Protein AF-A0A661LMC4-F1 (afdb_monomer)

Secondary structure (DSSP, 8-state):
---EEEEEEETTEEEEEEESHHHHHHHHHHGGGGT-TT-SEEEEHHHHHTTTT-TTGGGPEEEEEE--TT-SS-EEEEEE-HHHHS---TT---TT----------

pLDDT: mean 82.62, std 17.77, range [39.5, 96.69]

Solvent-accessible surface area (backbone atoms only — not comparable to full-atom values): 6719 Å² total; per-residue (Å²): 128,75,62,50,74,46,81,46,73,53,100,91,52,70,43,81,45,72,50,38,72,50,56,58,48,51,57,54,44,53,60,48,29,82,79,39,74,80,20,85,40,56,43,43,52,69,64,52,62,73,36,71,90,42,91,63,49,86,50,51,41,82,71,46,75,40,82,46,90,98,49,92,63,64,43,47,31,35,27,36,29,62,75,78,66,43,66,80,55,91,87,56,85,55,87,85,63,78,76,76,78,75,76,80,79,132

Sequence (106 aa):
GKAILGNIGSKSKIEYAAIGDIVNMAARLQGTTKKFLDYPIIMSKEAWNELDGHPYYPALTNLGMQKIRGKKKKLEAFGFNPLKDHPLSMAQGDKGFLPLQRMRGV

Mean predicted aligned error: 8.88 Å

Foldseek 3Di:
DDWDWDWDDDPVDTDTDTDDPVVVVLVQQCVCCVVVVQFNDKDFPVVLVVCVPPPLNVLKAWPQWDDGPPDPGTTTMIGHHCVVSPVPPPPDPDPPDDDDPPPDDD

Radius of gyration: 16.78 Å; Cα contacts (8 Å, |Δi|>4): 119; chains: 1; bounding box: 38×36×46 Å

Structure (mmCIF, N/CA/C/O backbone):
data_AF-A0A661LMC4-F1
#
_entry.id   AF-A0A661LMC4-F1
#
loop_
_atom_site.group_PDB
_atom_site.id
_atom_site.type_symbol
_atom_site.label_atom_id
_atom_site.label_alt_id
_atom_site.label_comp_id
_atom_site.label_asym_id
_atom_site.label_entity_id
_atom_site.label_seq_id
_atom_site.pdbx_PDB_ins_code
_atom_site.Cartn_x
_atom_site.Cartn_y
_atom_site.Cartn_z
_atom_site.occupancy
_atom_site.B_iso_or_equiv
_atom_site.auth_seq_id
_atom_site.auth_comp_id
_atom_site.auth_asym_id
_atom_site.auth_atom_id
_atom_site.pdbx_PDB_model_num
ATOM 1 N N . GLY A 1 1 ? -4.881 -6.853 2.273 1.00 87.69 1 GLY A N 1
ATOM 2 C CA . GLY A 1 1 ? -4.790 -7.308 3.684 1.00 87.69 1 GLY A CA 1
ATOM 3 C C . GLY A 1 1 ? -6.140 -7.181 4.376 1.00 87.69 1 GLY A C 1
ATOM 4 O O . GLY A 1 1 ? -7.024 -6.558 3.806 1.00 87.69 1 GLY A O 1
ATOM 5 N N . LYS A 1 2 ? -6.321 -7.754 5.576 1.00 93.75 2 LYS A N 1
ATOM 6 C CA . LYS A 1 2 ? -7.620 -7.736 6.284 1.00 93.75 2 LYS A CA 1
ATOM 7 C C . LYS A 1 2 ? -7.852 -6.418 7.038 1.00 93.75 2 LYS A C 1
ATOM 9 O O . LYS A 1 2 ? -6.952 -5.931 7.722 1.00 93.75 2 LYS A O 1
ATOM 14 N N . 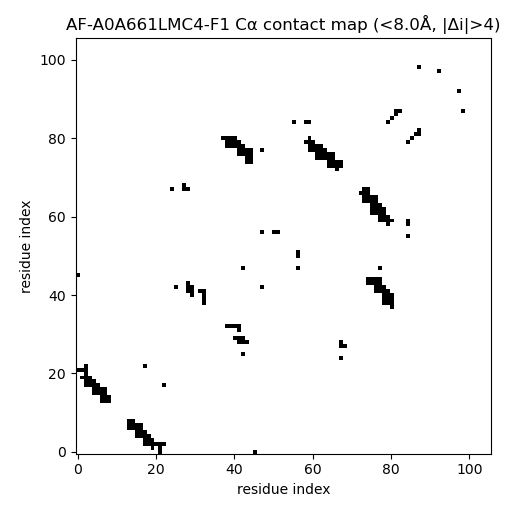ALA A 1 3 ? -9.066 -5.886 6.935 1.00 95.38 3 ALA A N 1
ATOM 15 C CA . ALA A 1 3 ? -9.570 -4.742 7.691 1.00 95.38 3 ALA A CA 1
ATOM 16 C C . ALA A 1 3 ? -11.065 -4.942 7.976 1.00 95.38 3 ALA A C 1
ATOM 18 O O . ALA A 1 3 ? -11.732 -5.696 7.268 1.00 95.38 3 ALA A O 1
ATOM 19 N N . ILE A 1 4 ? -11.575 -4.269 9.003 1.00 95.38 4 ILE A N 1
ATOM 20 C CA . ILE A 1 4 ? -13.005 -4.209 9.317 1.00 95.38 4 ILE A CA 1
ATOM 21 C C . ILE A 1 4 ? -13.546 -2.905 8.740 1.00 95.38 4 ILE A C 1
ATOM 23 O O . ILE A 1 4 ? -12.932 -1.861 8.940 1.00 95.38 4 ILE A O 1
ATOM 27 N N . LEU A 1 5 ? -14.678 -2.957 8.042 1.00 96.56 5 LEU A N 1
ATOM 28 C CA . LEU A 1 5 ? -15.390 -1.773 7.568 1.00 96.56 5 LEU A CA 1
ATOM 29 C C . LEU A 1 5 ? -16.701 -1.627 8.336 1.00 96.56 5 LEU A C 1
ATOM 31 O O . LEU A 1 5 ? -17.375 -2.622 8.599 1.00 96.56 5 LEU A O 1
ATOM 35 N N . GLY A 1 6 ? -17.079 -0.397 8.670 1.00 96.25 6 GLY A N 1
ATOM 36 C CA . GLY A 1 6 ? -18.359 -0.142 9.316 1.00 96.25 6 GLY A CA 1
ATOM 37 C C . GLY A 1 6 ? -18.560 1.303 9.745 1.00 96.25 6 GLY A C 1
ATOM 38 O O . GLY A 1 6 ? -17.689 2.150 9.577 1.00 96.25 6 GLY A O 1
ATOM 39 N N . ASN A 1 7 ? -19.730 1.554 10.326 1.00 96.69 7 ASN A N 1
ATOM 40 C CA . ASN A 1 7 ? -20.069 2.811 10.983 1.00 96.69 7 ASN A CA 1
ATOM 41 C C . ASN A 1 7 ? -19.372 2.881 12.347 1.00 96.69 7 ASN A C 1
ATOM 43 O O . ASN A 1 7 ? -19.665 2.087 13.239 1.00 96.69 7 ASN A O 1
ATOM 47 N N . ILE A 1 8 ? -18.459 3.832 12.507 1.00 93.56 8 ILE A N 1
ATOM 48 C CA . ILE A 1 8 ? -17.634 4.025 13.696 1.00 93.56 8 ILE A CA 1
ATOM 49 C C . ILE A 1 8 ? -17.926 5.405 14.280 1.00 93.56 8 ILE A C 1
ATOM 51 O O . ILE A 1 8 ? -17.921 6.402 13.563 1.00 93.56 8 ILE A O 1
ATOM 55 N N . GLY A 1 9 ? -18.152 5.482 15.590 1.00 90.75 9 GLY A N 1
ATOM 56 C CA . GLY A 1 9 ? -18.319 6.756 16.283 1.00 90.75 9 GLY A CA 1
ATOM 57 C C . GLY A 1 9 ? -19.285 6.689 17.457 1.00 90.75 9 GLY A C 1
ATOM 58 O O . GLY A 1 9 ? -19.617 5.614 17.956 1.00 90.75 9 GLY A O 1
ATOM 59 N N . SER A 1 10 ? -19.713 7.859 17.917 1.00 93.12 10 SER A N 1
ATOM 60 C CA . SER A 1 10 ? -20.692 8.016 18.992 1.00 93.12 10 SER A CA 1
ATOM 61 C C . SER A 1 10 ? -22.076 8.325 18.417 1.00 93.12 10 SER A C 1
ATOM 63 O O . SER A 1 10 ? -22.227 8.599 17.230 1.00 93.12 10 SER A O 1
ATOM 65 N N . LYS A 1 11 ? -23.105 8.363 19.272 1.00 90.50 11 LYS A N 1
ATOM 66 C CA . LYS A 1 11 ? -24.470 8.735 18.857 1.00 90.50 11 LYS A CA 1
ATOM 67 C C . LYS A 1 11 ? -24.554 10.107 18.174 1.00 90.50 11 LYS A C 1
ATOM 69 O O . LYS A 1 11 ? -25.438 10.309 17.353 1.00 90.50 11 LYS A O 1
ATOM 74 N N . SER A 1 12 ? -23.668 11.040 18.524 1.00 93.62 12 SER A N 1
ATOM 75 C CA . SER A 1 12 ? -23.658 12.400 17.974 1.00 93.62 12 SER A CA 1
ATOM 76 C C . SER A 1 12 ? -22.798 12.552 16.719 1.00 93.62 12 SER A C 1
ATOM 78 O O . SER A 1 12 ? -22.942 13.549 16.016 1.00 93.62 12 SER A O 1
ATOM 80 N N . LYS A 1 13 ? -21.908 11.595 16.424 1.00 93.00 13 LYS A N 1
ATOM 81 C CA . LYS A 1 13 ? -21.077 11.613 15.218 1.00 93.00 13 LYS A CA 1
ATOM 82 C C . LYS A 1 13 ? -20.646 10.201 14.834 1.00 93.00 13 LYS A C 1
ATOM 84 O O . LYS A 1 13 ? -19.883 9.570 15.565 1.00 93.00 13 LYS A O 1
ATOM 89 N N . ILE A 1 14 ? -21.097 9.752 13.667 1.00 95.06 14 ILE A N 1
ATOM 90 C CA . ILE A 1 14 ? -20.783 8.447 13.079 1.00 95.06 14 ILE A CA 1
ATOM 91 C C . ILE A 1 14 ? -20.126 8.673 11.716 1.00 95.06 14 ILE A C 1
ATOM 93 O O . ILE A 1 14 ? -20.622 9.463 10.916 1.00 95.06 14 ILE A O 1
ATOM 97 N N . GLU A 1 15 ? -19.034 7.963 11.449 1.00 96.25 15 GLU A N 1
ATOM 98 C CA . GLU A 1 15 ? -18.331 7.952 10.166 1.00 96.25 15 GLU A CA 1
ATOM 99 C C . GLU A 1 15 ? -18.195 6.511 9.665 1.00 96.25 15 GLU A C 1
ATOM 101 O O . GLU A 1 15 ? -17.905 5.599 10.439 1.00 96.25 15 GLU A O 1
ATOM 106 N N . TYR A 1 16 ? -18.386 6.290 8.365 1.00 95.69 16 TYR A N 1
ATOM 107 C CA . TYR A 1 16 ? -18.082 4.993 7.768 1.00 95.69 16 TYR A CA 1
ATOM 108 C C . TYR A 1 16 ? -16.573 4.888 7.547 1.00 95.69 16 TYR A C 1
ATOM 110 O O . TYR A 1 16 ? -15.997 5.664 6.784 1.00 95.69 16 TYR A O 1
ATOM 118 N N . ALA A 1 17 ? -15.923 3.950 8.230 1.00 94.00 17 ALA A N 1
ATOM 119 C CA . ALA A 1 17 ? -14.472 3.851 8.263 1.00 94.00 17 ALA A CA 1
ATOM 120 C C . ALA A 1 17 ? -13.985 2.407 8.119 1.00 94.00 17 ALA A C 1
ATOM 122 O O . ALA A 1 17 ? -14.647 1.450 8.526 1.00 94.00 17 ALA A O 1
ATOM 123 N N . ALA A 1 18 ? -12.775 2.270 7.574 1.00 95.00 18 ALA A N 1
ATOM 124 C CA . ALA A 1 18 ? -12.009 1.033 7.602 1.00 95.00 18 ALA A CA 1
ATOM 125 C C . ALA A 1 18 ? -11.010 1.072 8.767 1.00 95.00 18 ALA A C 1
ATOM 127 O O . ALA A 1 18 ? -10.197 1.991 8.870 1.00 95.00 18 ALA A O 1
ATOM 128 N N . ILE A 1 19 ? -11.030 0.053 9.625 1.00 93.94 19 ILE A N 1
ATOM 129 C CA . ILE A 1 19 ? -10.117 -0.092 10.758 1.00 93.94 19 ILE A CA 1
ATOM 130 C C . ILE A 1 19 ? -9.302 -1.367 10.586 1.00 93.94 19 ILE A C 1
ATOM 132 O O . ILE A 1 19 ? -9.827 -2.470 10.431 1.00 93.94 19 ILE A O 1
ATOM 136 N N . GLY A 1 20 ? -7.984 -1.220 10.647 1.00 92.38 20 GLY A N 1
ATOM 137 C CA . GLY A 1 20 ? -7.074 -2.350 10.632 1.00 92.38 20 GLY A CA 1
ATOM 138 C C . GLY A 1 20 ? -5.623 -1.923 10.535 1.00 92.38 20 GLY A C 1
ATOM 139 O O . GLY A 1 20 ? -5.288 -0.803 10.145 1.00 92.38 20 GLY A O 1
ATOM 140 N N . ASP A 1 21 ? -4.739 -2.859 10.855 1.00 91.19 21 ASP A N 1
ATOM 141 C CA . ASP A 1 21 ? -3.298 -2.662 10.732 1.00 91.19 21 ASP A CA 1
ATOM 142 C C . ASP A 1 21 ? -2.876 -2.310 9.292 1.00 91.19 21 ASP A C 1
ATOM 144 O O . ASP A 1 21 ? -1.990 -1.478 9.091 1.00 91.19 21 ASP A O 1
ATOM 148 N N . ILE A 1 22 ? -3.568 -2.869 8.290 1.00 91.94 22 ILE A N 1
ATOM 149 C CA . ILE A 1 22 ? -3.301 -2.595 6.873 1.00 91.94 22 ILE A CA 1
ATOM 150 C 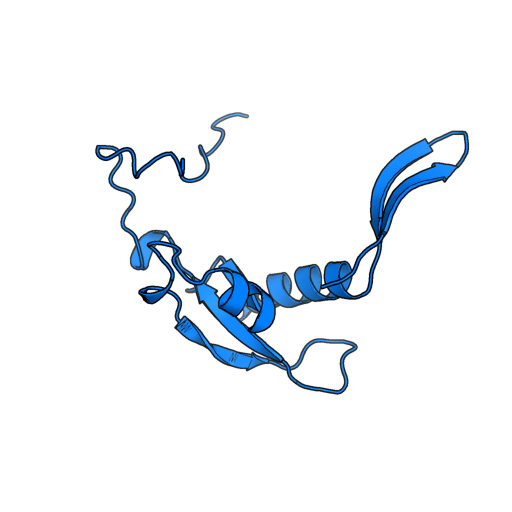C . ILE A 1 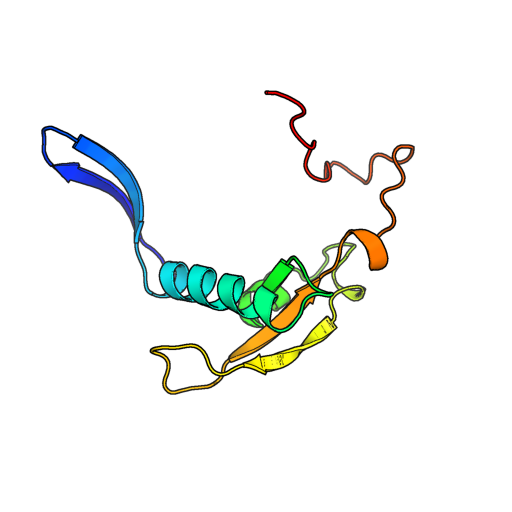22 ? -3.607 -1.141 6.480 1.00 91.94 22 ILE A C 1
ATOM 152 O O . ILE A 1 22 ? -2.885 -0.573 5.667 1.00 91.94 22 ILE A O 1
ATOM 156 N N . VAL A 1 23 ? -4.608 -0.507 7.103 1.00 92.94 23 VAL A N 1
ATOM 157 C CA . VAL A 1 23 ? -4.976 0.898 6.840 1.00 92.94 23 VAL A CA 1
ATOM 158 C C . VAL A 1 23 ? -3.862 1.825 7.323 1.00 92.94 23 VAL A C 1
ATOM 160 O O . VAL A 1 23 ? -3.378 2.687 6.590 1.00 92.94 23 VAL A O 1
ATOM 163 N N . ASN A 1 24 ? -3.362 1.573 8.534 1.00 91.44 24 ASN A N 1
ATOM 164 C CA . ASN A 1 24 ? -2.217 2.298 9.080 1.00 91.44 24 ASN A CA 1
ATOM 165 C C . ASN A 1 24 ? -0.936 2.048 8.274 1.00 91.44 24 ASN A C 1
ATOM 167 O O . ASN A 1 24 ? -0.111 2.949 8.122 1.00 91.44 24 ASN A O 1
ATOM 171 N N . MET A 1 25 ? -0.742 0.826 7.772 1.00 91.75 25 MET A N 1
ATOM 172 C CA . MET A 1 25 ? 0.392 0.490 6.913 1.00 91.75 25 MET A CA 1
ATOM 173 C C . MET A 1 25 ? 0.350 1.277 5.602 1.00 91.75 25 MET A C 1
ATOM 175 O O . MET A 1 25 ? 1.363 1.876 5.246 1.00 91.75 25 MET A O 1
ATOM 179 N N . ALA A 1 26 ? -0.808 1.338 4.942 1.00 93.06 26 ALA A N 1
ATOM 180 C CA . ALA A 1 26 ? -0.997 2.104 3.714 1.00 93.06 26 ALA A CA 1
ATOM 181 C C . ALA A 1 26 ? -0.674 3.593 3.919 1.00 93.06 26 ALA A C 1
ATOM 183 O O . ALA A 1 26 ? 0.120 4.155 3.169 1.00 93.06 26 ALA A O 1
ATOM 184 N N . ALA A 1 27 ? -1.178 4.211 4.994 1.00 92.44 27 ALA A N 1
ATOM 185 C CA . ALA A 1 27 ? -0.871 5.609 5.315 1.00 92.44 27 ALA A CA 1
ATOM 186 C C . ALA A 1 27 ? 0.634 5.849 5.550 1.00 92.44 27 ALA A C 1
ATOM 188 O O . ALA A 1 27 ? 1.204 6.852 5.121 1.00 92.44 27 ALA A O 1
ATOM 189 N N . ARG A 1 28 ? 1.322 4.912 6.210 1.00 92.19 28 ARG A N 1
ATOM 190 C CA . ARG A 1 28 ? 2.772 5.027 6.435 1.00 92.19 28 ARG A CA 1
ATOM 191 C C . ARG A 1 28 ? 3.577 4.825 5.157 1.00 92.19 28 ARG A C 1
ATOM 193 O O . ARG A 1 28 ? 4.618 5.462 5.006 1.00 92.19 28 ARG A O 1
ATOM 200 N N . LEU A 1 29 ? 3.111 3.951 4.271 1.00 93.25 29 LEU A N 1
ATOM 201 C CA . LEU A 1 29 ? 3.720 3.724 2.969 1.00 93.25 29 LEU A CA 1
ATOM 202 C C . LEU A 1 29 ? 3.530 4.935 2.049 1.00 93.25 29 LEU A C 1
ATOM 204 O O . LEU A 1 29 ? 4.484 5.376 1.423 1.00 93.25 29 LEU A O 1
ATOM 208 N N . GLN A 1 30 ? 2.360 5.575 2.072 1.00 93.75 30 GLN A N 1
ATOM 209 C CA . GLN A 1 30 ? 2.163 6.867 1.412 1.00 93.75 30 GLN A CA 1
ATOM 210 C C . GLN A 1 30 ? 3.210 7.884 1.884 1.00 93.75 30 GLN A C 1
ATOM 212 O O . GLN A 1 30 ? 3.808 8.580 1.069 1.00 93.75 30 GLN A O 1
ATOM 217 N N . GLY A 1 31 ? 3.533 7.912 3.177 1.00 92.56 31 GLY A N 1
ATOM 218 C CA . GLY A 1 31 ? 4.587 8.775 3.708 1.00 92.56 31 GLY A CA 1
ATOM 219 C C . GLY A 1 31 ? 5.985 8.544 3.108 1.00 92.56 31 GLY A C 1
ATOM 220 O O . GLY A 1 31 ? 6.808 9.461 3.155 1.00 92.56 31 GLY A O 1
ATOM 221 N N . THR A 1 32 ? 6.281 7.371 2.526 1.00 92.62 32 THR A N 1
ATOM 222 C CA . THR A 1 32 ? 7.590 7.103 1.898 1.00 92.62 32 THR A CA 1
ATOM 223 C C . THR A 1 32 ? 7.765 7.782 0.545 1.00 92.62 32 THR A C 1
ATOM 225 O O . THR A 1 32 ? 8.901 7.933 0.108 1.00 92.62 32 THR A O 1
ATOM 228 N N . THR A 1 33 ? 6.689 8.280 -0.069 1.00 94.12 33 THR A N 1
ATOM 229 C CA . THR A 1 33 ? 6.750 9.103 -1.296 1.00 94.12 33 THR A CA 1
ATOM 230 C C . THR A 1 33 ? 7.659 10.323 -1.131 1.00 94.12 33 THR A C 1
ATOM 232 O O . THR A 1 33 ? 8.361 10.704 -2.057 1.00 94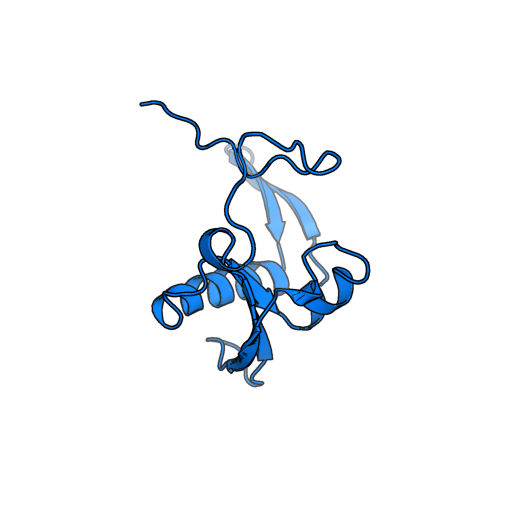.12 33 THR A O 1
ATOM 235 N N . LYS A 1 34 ? 7.782 10.861 0.090 1.00 93.12 34 LYS A N 1
ATOM 236 C CA . LYS A 1 34 ? 8.727 11.945 0.421 1.00 93.12 34 LYS A CA 1
ATOM 237 C C . LYS A 1 34 ? 10.197 11.595 0.161 1.00 93.12 34 LYS A C 1
ATOM 239 O O . LYS A 1 34 ? 11.015 12.495 0.024 1.00 93.12 34 LYS A O 1
ATOM 244 N N . LYS A 1 35 ? 10.546 10.305 0.161 1.00 93.38 35 LYS A N 1
ATOM 245 C CA . LYS A 1 35 ? 11.901 9.806 -0.136 1.00 93.38 35 LYS A CA 1
ATOM 246 C C . LYS A 1 35 ? 12.067 9.435 -1.607 1.00 93.38 35 LYS A C 1
ATOM 248 O O . LYS A 1 35 ? 13.175 9.481 -2.122 1.00 93.38 35 LYS A O 1
ATOM 253 N N . PHE A 1 36 ? 10.972 9.055 -2.252 1.00 94.12 36 PHE A N 1
ATOM 254 C CA . PHE A 1 36 ? 10.915 8.570 -3.623 1.00 94.12 36 PHE A CA 1
ATOM 255 C C . PHE A 1 36 ? 10.088 9.549 -4.454 1.00 94.12 36 PHE A C 1
ATOM 257 O O . PHE A 1 36 ? 8.970 9.241 -4.853 1.00 94.12 36 PHE A O 1
ATOM 264 N N . LEU A 1 37 ? 10.628 10.751 -4.670 1.00 92.94 37 LEU A N 1
ATOM 265 C CA . LEU A 1 37 ? 9.895 11.860 -5.298 1.00 92.94 37 LEU A CA 1
ATOM 266 C C . LEU A 1 37 ? 9.443 11.548 -6.730 1.00 92.94 37 LEU A C 1
ATOM 268 O O . LEU A 1 37 ? 8.444 12.089 -7.193 1.00 92.94 37 LEU A O 1
ATOM 272 N N . ASP A 1 38 ? 10.148 10.640 -7.400 1.00 93.56 38 ASP A N 1
ATOM 273 C CA . ASP A 1 38 ? 9.781 10.147 -8.721 1.00 93.56 38 ASP A CA 1
ATOM 274 C C . ASP A 1 38 ? 8.574 9.209 -8.719 1.00 93.56 38 ASP A C 1
ATOM 276 O O . ASP A 1 38 ? 8.071 8.919 -9.793 1.00 93.56 38 ASP A O 1
ATOM 280 N N . TYR A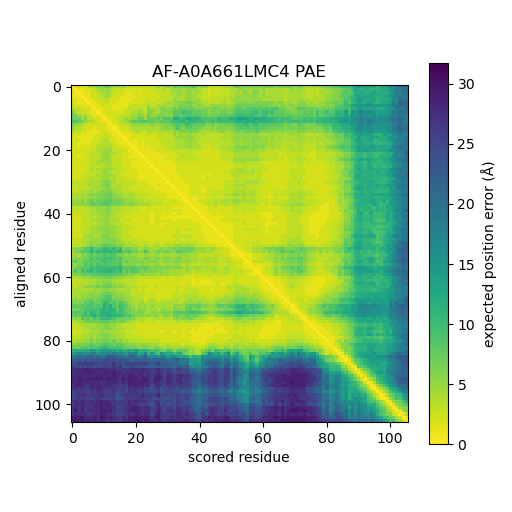 1 39 ? 8.094 8.740 -7.566 1.00 94.38 39 TYR A N 1
ATOM 281 C CA . TYR A 1 39 ? 7.030 7.740 -7.467 1.00 94.38 39 TYR A CA 1
ATOM 282 C C . TYR A 1 39 ? 5.884 8.267 -6.595 1.00 94.38 39 TYR A C 1
ATOM 284 O O . TYR A 1 39 ? 5.870 8.045 -5.380 1.00 94.38 39 TYR A O 1
ATOM 292 N N . PRO A 1 40 ? 4.904 8.978 -7.186 1.00 93.12 40 PRO A N 1
ATOM 293 C CA . PRO A 1 40 ? 3.759 9.512 -6.449 1.00 93.12 40 PRO A CA 1
ATOM 294 C C . PRO A 1 40 ? 2.843 8.416 -5.888 1.00 93.12 40 PRO A C 1
ATOM 296 O O . PRO A 1 40 ? 2.100 8.667 -4.940 1.00 93.12 40 PRO A O 1
ATOM 299 N N . ILE A 1 41 ? 2.896 7.205 -6.450 1.00 93.81 41 ILE A N 1
ATOM 300 C CA . ILE A 1 41 ? 2.147 6.042 -5.981 1.00 93.81 41 ILE A CA 1
ATOM 301 C C . ILE A 1 41 ? 3.153 5.003 -5.492 1.00 93.81 41 ILE A C 1
ATOM 303 O O . ILE A 1 41 ? 4.052 4.610 -6.230 1.00 93.81 41 ILE A O 1
ATOM 307 N N . ILE A 1 42 ? 3.000 4.559 -4.242 1.00 95.56 42 ILE A N 1
ATOM 308 C CA . ILE A 1 42 ? 3.808 3.487 -3.651 1.00 95.56 42 ILE A CA 1
ATOM 309 C C . ILE A 1 42 ? 2.882 2.475 -2.987 1.00 95.56 42 ILE A C 1
ATOM 311 O O . ILE A 1 42 ? 1.984 2.845 -2.229 1.00 95.56 42 ILE A O 1
ATOM 315 N N . MET A 1 43 ? 3.131 1.197 -3.246 1.00 95.00 43 MET A N 1
ATOM 316 C CA . MET A 1 43 ? 2.339 0.073 -2.756 1.00 95.00 43 MET A CA 1
ATOM 317 C C . MET A 1 43 ? 3.220 -1.049 -2.206 1.00 95.00 43 MET A C 1
ATOM 319 O O . MET A 1 43 ? 4.433 -1.075 -2.422 1.00 95.00 43 MET A O 1
ATOM 323 N N . SER A 1 44 ? 2.624 -1.939 -1.413 1.00 95.06 44 SER A N 1
ATOM 324 C CA . SER A 1 44 ? 3.334 -3.096 -0.869 1.00 95.06 44 SER A CA 1
ATOM 325 C C . SER A 1 44 ? 3.474 -4.191 -1.919 1.00 95.06 44 SER A C 1
ATOM 327 O O . SER A 1 44 ? 2.716 -4.215 -2.886 1.00 95.06 44 SER A O 1
ATOM 329 N N . LYS A 1 45 ? 4.387 -5.141 -1.696 1.00 93.62 45 LYS A N 1
ATOM 330 C CA . LYS A 1 45 ? 4.484 -6.356 -2.517 1.00 93.62 45 LYS A CA 1
ATOM 331 C C . LYS A 1 45 ? 3.155 -7.095 -2.656 1.00 93.62 45 LYS A C 1
ATOM 333 O O . LYS A 1 45 ? 2.843 -7.592 -3.727 1.00 93.62 45 LYS A O 1
ATOM 338 N N . GLU A 1 46 ? 2.378 -7.188 -1.581 1.00 92.88 46 GLU A N 1
ATOM 339 C CA . GLU A 1 46 ? 1.092 -7.884 -1.617 1.00 92.88 46 GLU A CA 1
ATOM 340 C C . GLU A 1 46 ? 0.113 -7.154 -2.534 1.00 92.88 46 GLU A C 1
ATOM 342 O O . GLU A 1 46 ? -0.481 -7.785 -3.391 1.00 92.88 46 GLU A O 1
ATOM 347 N N . ALA A 1 47 ? -0.012 -5.829 -2.403 1.00 93.38 47 ALA A N 1
ATOM 348 C CA . ALA A 1 47 ? -0.861 -5.039 -3.295 1.00 93.38 47 ALA A CA 1
ATOM 349 C C . ALA A 1 47 ? -0.385 -5.110 -4.752 1.00 93.38 47 ALA A C 1
ATOM 351 O O . ALA A 1 47 ? -1.203 -5.174 -5.659 1.00 93.38 47 ALA A O 1
ATOM 352 N N . TRP A 1 48 ? 0.930 -5.139 -4.956 1.00 92.00 48 TRP A N 1
ATOM 353 C CA . TRP A 1 48 ? 1.551 -5.349 -6.254 1.00 92.00 48 TRP A CA 1
ATOM 354 C C . TRP A 1 48 ? 1.169 -6.704 -6.860 1.00 92.00 48 TRP A C 1
ATOM 356 O O . TRP A 1 48 ? 0.697 -6.736 -7.984 1.00 92.00 48 TRP A O 1
ATOM 366 N N . ASN A 1 49 ? 1.289 -7.809 -6.121 1.00 91.31 49 ASN A N 1
ATOM 367 C CA . ASN A 1 49 ? 0.948 -9.144 -6.626 1.00 91.31 49 ASN A CA 1
ATOM 368 C C . ASN A 1 49 ? -0.528 -9.276 -7.039 1.00 91.31 49 ASN A C 1
ATOM 370 O O . ASN A 1 49 ? -0.829 -10.021 -7.962 1.00 91.31 49 ASN A O 1
ATOM 374 N N . GLU A 1 50 ? -1.437 -8.549 -6.386 1.00 92.62 50 GLU A N 1
ATOM 375 C CA . GLU A 1 50 ? -2.867 -8.532 -6.740 1.00 92.62 50 GLU A CA 1
ATOM 376 C C . GLU A 1 50 ? -3.160 -7.763 -8.044 1.00 92.62 50 GLU A C 1
ATOM 378 O O . GLU A 1 50 ? -4.280 -7.807 -8.543 1.00 92.62 50 GLU A O 1
ATOM 383 N N . LEU A 1 51 ? -2.175 -7.051 -8.606 1.00 88.94 51 LEU A N 1
ATOM 384 C CA . LEU A 1 51 ? -2.287 -6.384 -9.907 1.00 88.94 51 LEU A CA 1
ATOM 385 C C . LEU A 1 51 ? -1.904 -7.295 -11.080 1.00 88.94 51 LEU A C 1
ATOM 387 O O . LEU A 1 51 ? -1.761 -6.795 -12.197 1.00 88.94 51 LEU A O 1
ATOM 391 N N . ASP A 1 52 ? -1.707 -8.596 -10.859 1.00 84.12 52 ASP A N 1
ATOM 392 C CA . ASP A 1 52 ? -1.407 -9.527 -11.945 1.00 84.12 52 ASP A CA 1
ATOM 393 C C . ASP A 1 52 ? -2.469 -9.434 -13.061 1.00 84.12 52 ASP A C 1
ATOM 395 O O . ASP A 1 52 ? -3.675 -9.387 -12.810 1.00 84.12 52 ASP A O 1
ATOM 399 N N . GLY A 1 53 ? -2.012 -9.313 -14.308 1.00 82.44 53 GLY A N 1
ATOM 400 C CA . GLY A 1 53 ? -2.863 -9.044 -15.474 1.00 82.44 53 GLY A CA 1
ATOM 401 C C . GLY A 1 53 ? -3.274 -7.578 -15.694 1.00 82.44 53 GLY A C 1
ATOM 402 O O . GLY A 1 53 ? -3.893 -7.275 -16.717 1.00 82.44 53 GLY A O 1
ATOM 403 N N . HIS A 1 54 ? -2.920 -6.643 -14.806 1.00 83.44 54 HIS A N 1
ATOM 404 C CA . HIS A 1 54 ? -3.156 -5.217 -15.038 1.00 83.44 54 HIS A CA 1
ATOM 405 C C . HIS A 1 54 ? -2.223 -4.687 -16.150 1.00 83.44 54 HIS A C 1
ATOM 407 O O . HIS A 1 54 ? -1.024 -4.964 -16.111 1.00 83.44 54 HIS A O 1
ATOM 413 N N . PRO A 1 55 ? -2.699 -3.868 -17.113 1.00 82.50 55 PRO A N 1
ATOM 414 C CA . PRO A 1 55 ? -1.873 -3.386 -18.231 1.00 82.50 55 PRO A CA 1
ATOM 415 C C . PRO A 1 55 ? -0.590 -2.664 -17.803 1.00 82.50 55 PRO A C 1
ATOM 417 O O . PRO A 1 55 ? 0.436 -2.767 -18.467 1.00 82.50 55 PRO A O 1
ATOM 420 N N . TYR A 1 56 ? -0.643 -1.960 -16.671 1.00 79.50 56 TYR A N 1
ATOM 421 C CA . TYR A 1 56 ? 0.503 -1.223 -16.125 1.00 79.50 56 TYR A CA 1
ATOM 422 C C . TYR A 1 56 ? 1.353 -2.030 -15.156 1.00 79.50 56 TYR A C 1
ATOM 424 O O . TYR A 1 56 ? 2.288 -1.471 -14.594 1.00 79.50 56 TYR A O 1
ATOM 432 N N . TYR A 1 57 ? 1.061 -3.321 -14.966 1.00 83.44 57 TYR A N 1
ATOM 433 C CA . TYR A 1 57 ? 1.882 -4.189 -14.132 1.00 83.44 57 TYR A CA 1
ATOM 434 C C . TYR A 1 57 ? 3.367 -4.077 -14.526 1.00 83.44 57 TYR A C 1
ATOM 436 O O . TYR A 1 57 ? 4.154 -3.659 -13.687 1.00 83.44 57 TYR A O 1
ATOM 444 N N . PRO A 1 58 ? 3.786 -4.241 -15.799 1.00 82.75 58 PRO A N 1
ATOM 445 C CA . PRO A 1 58 ? 5.208 -4.180 -16.165 1.00 82.75 58 PRO A CA 1
ATOM 446 C C . PRO A 1 58 ? 5.900 -2.833 -15.904 1.00 82.75 58 PRO A C 1
ATOM 448 O O . PRO A 1 58 ? 7.125 -2.770 -15.918 1.00 82.75 58 PRO A O 1
ATOM 451 N N . ALA A 1 59 ? 5.131 -1.760 -15.705 1.00 84.31 59 ALA A N 1
ATOM 452 C CA . ALA A 1 59 ? 5.635 -0.399 -15.571 1.00 84.31 59 ALA A CA 1
ATOM 453 C C . ALA A 1 59 ? 5.901 0.010 -14.108 1.00 84.31 59 ALA A C 1
ATOM 455 O O . ALA A 1 59 ? 6.349 1.120 -13.843 1.00 84.31 59 ALA A O 1
ATOM 456 N N . LEU A 1 60 ? 5.622 -0.870 -13.142 1.00 88.50 60 LEU A N 1
ATOM 457 C CA . LEU A 1 60 ? 5.925 -0.633 -11.732 1.00 88.50 60 LEU A CA 1
ATOM 458 C C . LEU A 1 60 ? 7.384 -0.968 -11.400 1.00 88.50 60 LEU A C 1
ATOM 460 O O . LEU A 1 60 ? 7.921 -2.007 -11.781 1.00 88.50 60 LEU A O 1
ATOM 464 N N . THR A 1 61 ? 8.008 -0.107 -10.599 1.00 94.00 61 THR A N 1
ATOM 465 C CA . THR A 1 61 ? 9.416 -0.220 -10.206 1.00 94.00 61 THR A CA 1
ATOM 466 C C . THR A 1 61 ? 9.553 -0.771 -8.793 1.00 94.00 61 THR A C 1
ATOM 468 O O . THR A 1 61 ? 8.947 -0.261 -7.851 1.00 94.00 61 THR A O 1
ATOM 471 N N . ASN A 1 62 ? 10.416 -1.770 -8.598 1.00 95.44 62 ASN A N 1
ATOM 472 C CA . ASN A 1 62 ? 10.774 -2.242 -7.261 1.00 95.44 62 ASN A CA 1
ATOM 473 C C . ASN A 1 62 ? 11.642 -1.194 -6.533 1.00 95.44 62 ASN A C 1
ATOM 475 O O . ASN A 1 62 ? 12.749 -0.882 -6.967 1.00 95.44 62 ASN A O 1
ATOM 479 N N . LEU A 1 63 ? 11.153 -0.668 -5.406 1.00 95.94 63 LEU A N 1
ATOM 480 C CA . LEU A 1 63 ? 11.853 0.310 -4.558 1.00 95.94 63 LEU A CA 1
ATOM 481 C C . LEU A 1 63 ? 12.624 -0.352 -3.403 1.00 95.94 63 LEU A C 1
ATOM 483 O O . LEU A 1 63 ? 13.170 0.326 -2.529 1.00 95.94 63 LEU A O 1
ATOM 487 N N . GLY A 1 64 ? 12.649 -1.681 -3.359 1.00 95.88 64 GLY A N 1
ATOM 488 C CA . GLY A 1 64 ? 13.343 -2.486 -2.370 1.00 95.88 64 GLY A CA 1
ATOM 489 C C . GLY A 1 64 ? 12.690 -2.480 -0.986 1.00 95.88 64 GLY A C 1
ATOM 490 O O . GLY A 1 64 ? 11.534 -2.104 -0.781 1.00 95.88 64 GLY A O 1
ATOM 491 N N . MET A 1 65 ? 13.464 -2.928 0.003 1.00 95.94 65 MET A N 1
AT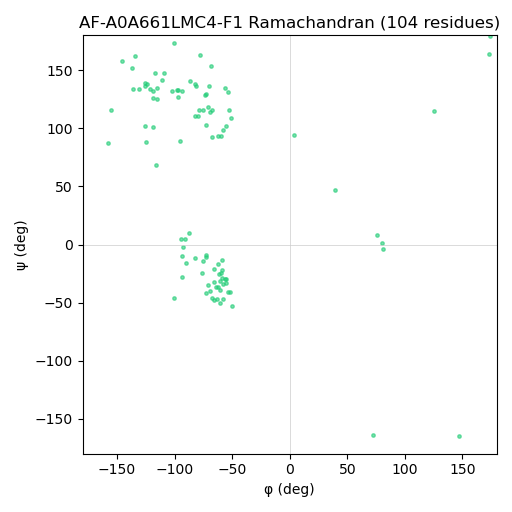OM 492 C CA . MET A 1 65 ? 12.998 -3.144 1.374 1.00 95.94 65 MET A CA 1
ATOM 493 C C . MET A 1 65 ? 12.925 -1.844 2.181 1.00 95.94 65 MET A C 1
ATOM 495 O O . MET A 1 65 ? 13.942 -1.300 2.619 1.00 95.94 65 MET A O 1
ATOM 499 N N . GLN A 1 66 ? 11.709 -1.409 2.494 1.00 93.56 66 GLN A N 1
ATOM 500 C CA . GLN A 1 66 ? 11.430 -0.199 3.256 1.00 93.56 66 GLN A CA 1
ATOM 501 C C . GLN A 1 66 ? 11.183 -0.490 4.737 1.00 93.56 66 GLN A C 1
ATOM 503 O O . GLN A 1 66 ? 10.410 -1.370 5.125 1.00 93.56 66 GLN A O 1
ATOM 508 N N . LYS A 1 67 ? 11.838 0.288 5.608 1.00 91.62 67 LYS A N 1
ATOM 509 C CA . LYS A 1 67 ? 11.557 0.273 7.049 1.00 91.62 67 LYS A CA 1
ATOM 510 C C . LYS A 1 67 ? 10.354 1.168 7.327 1.00 91.62 67 LYS A C 1
ATOM 512 O O . LYS A 1 67 ? 10.456 2.391 7.249 1.00 91.62 67 LYS A O 1
ATOM 517 N N . ILE A 1 68 ? 9.239 0.555 7.702 1.00 88.38 68 ILE A N 1
ATOM 518 C CA . ILE A 1 68 ? 8.008 1.265 8.046 1.00 88.38 68 ILE A CA 1
ATOM 519 C C . ILE A 1 68 ? 7.953 1.502 9.557 1.00 88.38 68 ILE A C 1
ATOM 521 O O . ILE A 1 68 ? 8.189 0.597 10.360 1.00 88.38 68 ILE A O 1
ATOM 525 N N . ARG A 1 69 ? 7.636 2.735 9.968 1.00 83.25 69 ARG A N 1
ATOM 526 C CA . ARG A 1 69 ? 7.502 3.089 11.389 1.00 83.25 69 ARG A CA 1
ATOM 527 C C . ARG A 1 69 ? 6.476 2.175 12.066 1.00 83.25 69 ARG A C 1
ATOM 529 O O . ARG A 1 69 ? 5.399 1.930 11.529 1.00 83.25 69 ARG A O 1
ATOM 536 N N . GLY A 1 70 ? 6.805 1.671 13.254 1.00 81.69 70 GLY A N 1
ATOM 537 C CA . GLY A 1 70 ? 5.925 0.774 14.010 1.00 81.69 70 GLY A CA 1
ATOM 538 C C . GLY A 1 70 ? 5.861 -0.663 13.478 1.00 81.69 70 GLY A C 1
ATOM 539 O O . GLY A 1 70 ? 5.051 -1.443 13.968 1.00 81.69 70 GLY A O 1
ATOM 540 N N . LYS A 1 71 ? 6.700 -1.035 12.502 1.00 82.88 71 LYS A N 1
ATOM 541 C CA . LYS A 1 71 ? 6.882 -2.422 12.061 1.00 82.88 71 LYS A CA 1
ATOM 542 C C . LYS A 1 71 ? 8.300 -2.894 12.358 1.00 82.88 71 LYS A C 1
ATOM 544 O O . LYS A 1 71 ? 9.268 -2.181 12.109 1.00 82.88 71 LYS A O 1
ATOM 549 N N . LYS A 1 72 ? 8.410 -4.108 12.911 1.00 80.50 72 LYS A N 1
ATOM 550 C CA . LYS A 1 72 ? 9.703 -4.758 13.185 1.00 80.50 72 LY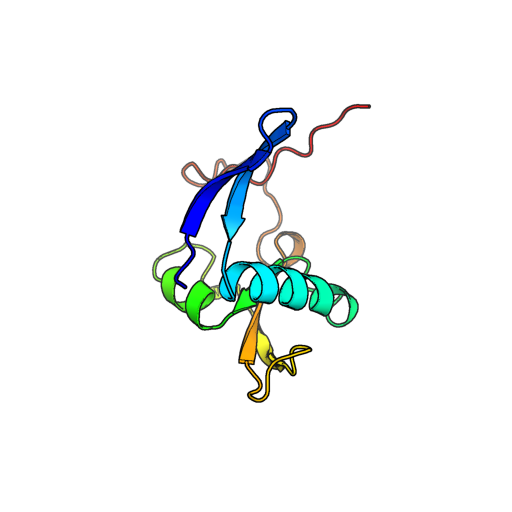S A CA 1
ATOM 551 C C . LYS A 1 72 ? 10.368 -5.241 11.895 1.00 80.50 72 LYS A C 1
ATOM 553 O O . LYS A 1 72 ? 11.569 -5.072 11.724 1.00 80.50 72 LYS A O 1
ATOM 558 N N . LYS A 1 73 ? 9.580 -5.819 10.986 1.00 87.94 73 LYS A N 1
ATOM 559 C CA . LYS A 1 73 ? 10.051 -6.298 9.683 1.00 87.94 73 LYS A CA 1
ATOM 560 C C . LYS A 1 73 ? 10.014 -5.165 8.658 1.00 87.94 73 LYS A C 1
ATOM 562 O O . LYS A 1 73 ? 9.080 -4.361 8.662 1.00 87.94 73 LYS A O 1
ATOM 567 N N . LYS A 1 74 ? 11.036 -5.112 7.799 1.00 90.88 74 LYS A N 1
ATOM 568 C CA . LYS A 1 74 ? 10.989 -4.310 6.572 1.00 90.88 74 LYS A CA 1
ATOM 569 C C . LYS A 1 74 ? 9.976 -4.934 5.614 1.00 90.88 74 LYS A C 1
ATOM 571 O O . LYS A 1 74 ? 9.724 -6.135 5.689 1.00 90.88 74 LYS A O 1
ATOM 576 N N . LEU A 1 75 ? 9.414 -4.109 4.748 1.00 92.44 75 LEU A N 1
ATOM 577 C CA . LEU A 1 75 ? 8.456 -4.524 3.738 1.00 92.44 75 LEU A CA 1
ATOM 578 C C . LEU A 1 75 ? 8.951 -4.063 2.371 1.00 92.44 75 LEU A C 1
ATOM 580 O O . LEU A 1 75 ? 9.448 -2.948 2.240 1.00 92.44 75 LEU A O 1
ATOM 584 N N . GLU A 1 76 ? 8.849 -4.936 1.379 1.00 95.81 76 GLU A N 1
ATOM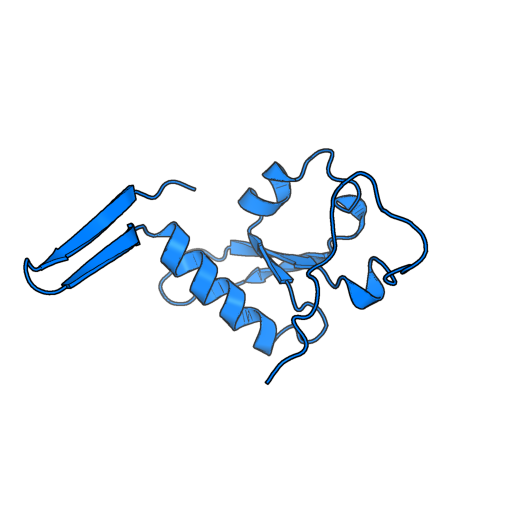 585 C CA . GLU A 1 76 ? 9.200 -4.619 0.000 1.00 95.81 76 GLU A CA 1
ATOM 586 C C . GLU A 1 76 ? 8.132 -3.703 -0.605 1.00 95.81 76 GLU A C 1
ATOM 588 O O . GLU A 1 76 ? 6.933 -3.985 -0.498 1.00 95.81 76 GLU A O 1
ATOM 593 N N . ALA A 1 77 ? 8.571 -2.587 -1.184 1.00 95.88 77 ALA A N 1
ATOM 594 C CA . ALA A 1 77 ? 7.699 -1.569 -1.749 1.00 95.88 77 ALA A CA 1
ATOM 595 C C . ALA A 1 77 ? 7.920 -1.429 -3.256 1.00 95.88 77 ALA A C 1
ATOM 597 O O . ALA A 1 77 ? 9.043 -1.556 -3.740 1.00 95.88 77 ALA A O 1
ATOM 598 N N . PHE A 1 78 ? 6.849 -1.103 -3.968 1.00 95.62 78 PHE A N 1
ATOM 599 C CA . PHE A 1 78 ? 6.838 -0.880 -5.409 1.00 95.62 78 PHE A CA 1
ATOM 600 C C . PHE A 1 78 ? 6.288 0.512 -5.697 1.00 95.62 78 PHE A C 1
ATOM 602 O O . PHE A 1 78 ? 5.343 0.953 -5.041 1.00 95.62 78 PHE A O 1
ATOM 609 N N . GLY A 1 79 ? 6.912 1.212 -6.635 1.00 94.88 79 GLY A N 1
ATOM 610 C CA . GLY A 1 79 ? 6.576 2.565 -7.048 1.00 94.88 79 GLY A CA 1
ATOM 611 C C . GLY A 1 79 ? 5.965 2.586 -8.441 1.00 94.88 79 GLY A C 1
ATOM 612 O O . GLY A 1 79 ? 6.340 1.791 -9.295 1.00 94.88 79 GLY A O 1
ATOM 613 N N . PHE A 1 80 ? 5.054 3.524 -8.668 1.00 93.06 80 PHE A N 1
ATOM 614 C CA . PHE A 1 80 ? 4.486 3.815 -9.978 1.00 93.06 80 PHE A CA 1
ATOM 615 C C . PHE A 1 80 ? 4.415 5.325 -10.184 1.00 93.06 80 PHE A C 1
ATOM 617 O O . PHE A 1 80 ? 3.971 6.070 -9.300 1.00 93.06 80 PHE A O 1
ATOM 624 N N . ASN A 1 81 ? 4.850 5.775 -11.353 1.00 91.19 81 ASN A N 1
ATOM 625 C CA . ASN A 1 81 ? 4.730 7.145 -11.800 1.00 91.19 81 ASN A CA 1
ATOM 626 C C . ASN A 1 81 ? 3.885 7.214 -13.068 1.00 91.19 81 ASN A C 1
ATOM 628 O O . ASN A 1 81 ? 4.417 7.045 -14.163 1.00 91.19 81 ASN A O 1
ATOM 632 N N . PRO A 1 82 ? 2.603 7.593 -12.964 1.00 82.75 82 PRO A N 1
ATOM 633 C CA . PRO A 1 82 ? 1.751 7.674 -14.134 1.00 82.75 82 PRO A CA 1
ATOM 634 C C . PRO A 1 82 ? 2.307 8.641 -15.179 1.00 82.75 82 PRO A C 1
ATOM 636 O O . PRO A 1 82 ? 2.112 8.394 -16.344 1.00 82.75 82 PRO A O 1
ATOM 639 N N . LEU A 1 83 ? 3.054 9.695 -14.835 1.00 81.12 83 LEU A N 1
ATOM 640 C CA . LEU A 1 83 ? 3.552 10.646 -15.839 1.00 81.12 83 LEU A CA 1
ATOM 641 C C . LEU A 1 83 ? 4.742 10.128 -16.662 1.00 81.12 83 LEU A C 1
ATOM 643 O O . LEU A 1 83 ? 4.961 10.618 -17.767 1.00 81.12 83 LEU A O 1
ATOM 647 N N . LYS A 1 84 ? 5.522 9.183 -16.123 1.00 77.19 84 LYS A N 1
ATOM 648 C CA . LYS A 1 84 ? 6.686 8.583 -16.802 1.00 77.19 84 LYS A CA 1
ATOM 649 C C . LYS A 1 84 ? 6.339 7.226 -17.397 1.00 77.19 84 LYS A C 1
ATOM 651 O O . LYS A 1 84 ? 6.642 6.957 -18.554 1.00 77.19 84 LYS A O 1
ATOM 656 N N . ASP A 1 85 ? 5.663 6.418 -16.596 1.00 71.00 85 ASP A N 1
ATOM 657 C CA . ASP A 1 85 ? 5.352 5.023 -16.877 1.00 71.00 85 ASP A CA 1
ATOM 658 C C . ASP A 1 85 ? 4.107 4.902 -17.776 1.00 71.00 85 ASP A C 1
ATOM 660 O O . ASP A 1 85 ? 3.836 3.838 -18.329 1.00 71.00 85 ASP A O 1
ATOM 664 N N . HIS A 1 86 ? 3.373 6.011 -17.959 1.00 65.75 86 HIS A N 1
ATOM 665 C CA . HIS A 1 86 ? 2.288 6.156 -18.922 1.00 65.75 86 HIS A CA 1
ATOM 666 C C . HIS A 1 86 ? 2.022 7.635 -19.274 1.00 65.75 86 HIS A C 1
ATOM 668 O O . HIS A 1 86 ? 1.120 8.252 -18.705 1.00 65.75 86 HIS A O 1
ATOM 674 N N . PRO A 1 87 ? 2.709 8.241 -20.259 1.00 55.25 87 PRO A N 1
ATOM 675 C CA . PRO A 1 87 ? 2.339 9.583 -20.706 1.00 55.25 87 PRO A CA 1
ATOM 676 C C . PRO A 1 87 ? 0.843 9.591 -21.041 1.00 55.25 87 PRO A C 1
ATOM 678 O O . PRO A 1 87 ? 0.393 8.824 -21.892 1.00 55.25 87 PRO A O 1
ATOM 681 N N . LEU A 1 88 ? 0.070 10.373 -20.281 1.00 52.72 88 LEU A N 1
ATOM 682 C CA . LEU A 1 88 ? -1.384 10.448 -20.371 1.00 52.72 88 LEU A CA 1
ATOM 683 C C . LEU A 1 88 ? -1.750 10.905 -21.786 1.00 52.72 88 LEU A C 1
ATOM 685 O O . LEU A 1 88 ? -1.791 12.103 -22.069 1.00 52.72 88 LEU A O 1
ATOM 689 N N . SER A 1 89 ? -1.994 9.963 -22.694 1.00 51.03 89 SER A N 1
ATOM 690 C CA . SER A 1 89 ? -2.573 10.280 -23.990 1.00 51.03 89 SER A CA 1
ATOM 691 C C . SER A 1 89 ? -4.034 10.623 -23.744 1.00 51.03 89 SER A C 1
ATOM 693 O O . SER A 1 89 ? -4.869 9.748 -23.540 1.00 51.03 89 SER A O 1
ATOM 695 N N . MET A 1 90 ? -4.363 11.916 -23.767 1.00 47.47 90 MET A N 1
ATOM 696 C CA . MET A 1 90 ? -5.755 12.381 -23.695 1.00 47.47 90 MET A CA 1
ATOM 697 C C . MET A 1 90 ? -6.623 11.835 -24.847 1.00 47.47 90 MET A C 1
ATOM 699 O O . MET A 1 90 ? -7.844 11.949 -24.794 1.00 47.47 90 MET A O 1
ATOM 703 N N . ALA A 1 91 ? -6.005 11.264 -25.888 1.00 48.34 91 ALA A N 1
ATOM 704 C CA . ALA A 1 91 ? -6.665 10.790 -27.099 1.00 48.34 91 ALA A CA 1
ATOM 705 C C . ALA A 1 91 ? -7.047 9.301 -27.069 1.00 48.34 91 ALA A C 1
ATOM 707 O O . ALA A 1 91 ? -7.770 8.855 -27.959 1.00 48.34 91 ALA A O 1
ATOM 708 N N . GLN A 1 92 ? -6.596 8.525 -26.079 1.00 47.00 92 GLN A N 1
ATOM 709 C CA . GLN A 1 92 ? -6.873 7.092 -26.034 1.00 47.00 92 GLN A CA 1
ATOM 710 C C . GLN A 1 92 ? -7.519 6.744 -24.700 1.00 47.00 92 GLN A C 1
ATOM 712 O O . GLN A 1 92 ? -6.876 6.691 -23.658 1.00 47.00 92 GLN A O 1
ATOM 717 N N . GLY A 1 93 ? -8.840 6.562 -24.735 1.00 47.62 93 GLY A N 1
ATOM 718 C CA . GLY A 1 93 ? -9.575 5.959 -23.634 1.00 47.62 93 GLY A CA 1
ATOM 719 C C . GLY A 1 93 ? -9.068 4.538 -23.440 1.00 47.62 93 GLY A C 1
ATOM 720 O O . GLY A 1 93 ? -9.528 3.616 -24.114 1.00 47.62 93 GLY A O 1
ATOM 721 N N . ASP A 1 94 ? -8.103 4.368 -22.543 1.00 49.25 94 ASP A N 1
ATOM 722 C CA . ASP A 1 94 ? -7.577 3.063 -22.179 1.00 49.25 94 ASP A CA 1
ATOM 723 C C . ASP A 1 94 ? -8.657 2.275 -21.446 1.00 49.25 94 ASP A C 1
ATOM 725 O O . ASP A 1 94 ? -8.846 2.398 -20.240 1.00 49.25 94 ASP A O 1
ATOM 729 N N . LYS A 1 95 ? -9.422 1.495 -22.216 1.00 48.62 95 LYS A N 1
ATOM 730 C CA . LYS A 1 95 ? -10.223 0.341 -21.775 1.00 48.62 95 LYS A CA 1
ATOM 731 C C . LYS A 1 95 ? -10.933 0.523 -20.419 1.00 48.62 95 LYS A C 1
ATOM 733 O O . LYS A 1 95 ? -10.889 -0.361 -19.570 1.00 48.62 95 LYS A O 1
ATOM 738 N N . GLY A 1 96 ? -11.592 1.665 -20.213 1.00 46.41 96 GLY A N 1
ATOM 739 C CA . GLY A 1 96 ? -12.408 1.933 -19.022 1.00 46.41 96 GLY A CA 1
ATOM 740 C C . GLY A 1 96 ? -11.657 2.364 -17.754 1.00 46.41 96 GLY A C 1
ATOM 741 O O . GLY A 1 96 ? -12.310 2.624 -16.745 1.00 46.41 96 GLY A O 1
ATOM 742 N N . PHE A 1 97 ? -10.331 2.509 -17.781 1.00 50.16 97 PHE A N 1
ATOM 743 C CA . PHE A 1 97 ? -9.564 3.074 -16.669 1.00 50.16 97 PHE A CA 1
ATOM 744 C C . PHE A 1 97 ? -9.336 4.563 -16.912 1.00 50.16 97 PHE A C 1
ATOM 746 O O . PHE A 1 97 ? -8.350 4.972 -17.515 1.00 50.16 97 PHE A O 1
ATOM 753 N N . LEU A 1 98 ? -10.278 5.391 -16.455 1.00 47.22 98 LEU A N 1
ATOM 754 C CA . LEU A 1 98 ? -10.122 6.844 -16.498 1.00 47.22 98 LEU A CA 1
ATOM 755 C C . LEU A 1 98 ? -9.006 7.263 -15.526 1.00 47.22 98 LEU A C 1
ATOM 757 O O . LEU A 1 98 ? -9.166 7.090 -14.312 1.00 47.22 98 LEU A O 1
ATOM 761 N N . PRO A 1 99 ? -7.890 7.838 -16.008 1.00 47.62 99 PRO A N 1
ATOM 762 C CA . PRO A 1 99 ? -6.891 8.402 -15.123 1.00 47.62 99 PRO A CA 1
ATOM 763 C C . PRO A 1 99 ? -7.505 9.647 -14.491 1.00 47.62 99 PRO A C 1
ATOM 765 O O . PRO A 1 99 ? -7.834 10.596 -15.199 1.00 47.62 99 PRO A O 1
ATOM 768 N N . LEU A 1 100 ? -7.717 9.578 -13.170 1.00 51.91 100 LEU A N 1
ATOM 769 C CA . LEU A 1 100 ? -8.086 10.659 -12.252 1.00 51.91 100 LEU A CA 1
ATOM 770 C C . LEU A 1 100 ? -8.326 11.989 -12.974 1.00 51.91 100 LEU A C 1
ATOM 772 O O . LEU A 1 100 ? -7.383 12.749 -13.216 1.00 51.91 100 LEU A O 1
ATOM 776 N N . GLN A 1 101 ? -9.592 12.271 -13.309 1.00 46.16 101 GLN A N 1
ATOM 777 C CA . GLN A 1 101 ? -9.999 13.624 -13.660 1.00 46.16 101 GLN A CA 1
ATOM 778 C C . GLN A 1 101 ? -9.491 14.522 -12.539 1.00 46.16 101 GLN A C 1
ATOM 780 O O . GLN A 1 101 ? -9.971 14.470 -11.406 1.00 46.16 101 GLN A O 1
ATOM 785 N N . ARG A 1 102 ? -8.473 15.324 -12.850 1.00 44.81 102 ARG A N 1
ATOM 786 C CA . ARG A 1 102 ? -8.061 16.441 -12.019 1.00 44.81 102 ARG A CA 1
ATOM 787 C C . ARG A 1 102 ? -9.310 17.311 -11.924 1.00 44.81 102 ARG A C 1
ATOM 789 O O . ARG A 1 102 ? -9.615 18.011 -12.887 1.00 44.81 102 ARG A O 1
ATOM 796 N N . MET A 1 103 ? -10.075 17.197 -10.833 1.00 39.50 103 MET A N 1
ATOM 797 C CA . MET A 1 103 ? -11.154 18.134 -10.544 1.00 39.50 103 MET A CA 1
ATOM 798 C C . MET A 1 103 ? -10.500 19.513 -10.541 1.00 39.50 103 MET A C 1
ATOM 800 O O . MET A 1 103 ? -9.740 19.861 -9.640 1.00 39.50 103 MET A O 1
ATOM 804 N N . ARG A 1 104 ? -10.692 20.251 -11.636 1.00 42.56 104 ARG A N 1
ATOM 805 C CA . ARG A 1 104 ? -10.490 21.690 -11.647 1.00 42.56 104 ARG A CA 1
ATOM 806 C C . ARG A 1 104 ? -11.663 22.280 -10.871 1.00 42.56 104 ARG A C 1
ATOM 808 O O . ARG A 1 104 ? -12.807 21.960 -11.178 1.00 42.56 104 ARG A O 1
ATOM 815 N N . GLY A 1 105 ? -11.349 23.141 -9.912 1.00 45.53 105 GLY A N 1
ATOM 816 C CA . GLY A 1 105 ? -12.294 23.882 -9.075 1.00 45.53 105 GLY A CA 1
ATOM 817 C C . GLY A 1 105 ? -11.970 23.608 -7.610 1.00 45.53 105 GLY A C 1
ATOM 818 O O . GLY A 1 105 ? -12.021 22.458 -7.190 1.00 45.53 105 GLY A O 1
ATOM 819 N N . VAL A 1 106 ? -11.547 24.583 -6.808 1.00 42.16 106 VAL A N 1
ATOM 820 C CA . VAL A 1 106 ? -12.000 25.984 -6.718 1.00 42.16 106 VAL A CA 1
ATOM 821 C C . VAL A 1 106 ? -10.814 26.936 -6.603 1.00 42.16 10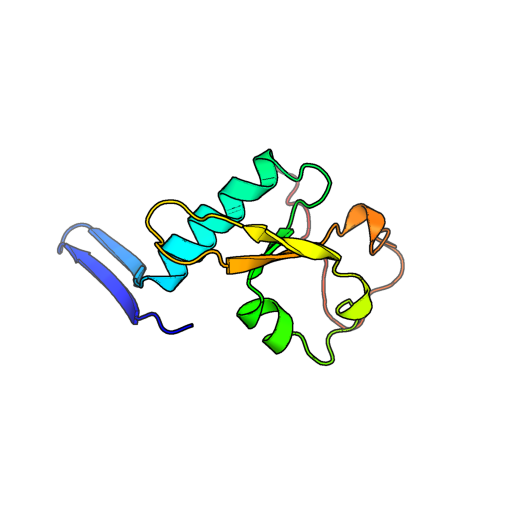6 VAL A C 1
ATOM 823 O O . VAL A 1 106 ? -9.835 26.557 -5.922 1.00 42.16 106 VAL A O 1
#

Nearest PDB structures (foldseek):
  7m4u-assembly1_h  TM=3.547E-01  e=3.901E+00  Acinetobacter baumannii AB0057
  8g4s-assembly1_Y  TM=3.343E-01  e=4.714E+00  Giardia duodenalis assemblage A
  4v4j-assembly1_i  TM=2.901E-01  e=4.714E+00  Thermus thermophilus HB27

=== Feature glossary ===
The record interleaves many kinds of information about one protein. Here is each kind framed as the question it answers.

Q: What does the local fold look like, residue by residue?
A: A 3Di character summarizes, for each residue, the relative orientation of the Cα frame of its nearest spatial neighbor. Because it encodes fold topology rather than chemistry, 3Di alignments detect remote structural similarity that sequence alignment misses.

Q: Which residues are in helices, strands, or loops?
A: Secondary structure is the local, repeating backbone conformation. DSSP classifies it into eight states by reading the hydrogen-bond network: three helix types (H, G, I), two β types (E, B), two non-regular types (T, S), and unstructured coil (-).

Q: How big and how compact is the whole molecule?
A: Three whole-structure scalars: the radius of gyration (RMS distance of Cα from centroid, in Å), the count of Cα–Cα contacts (pairs closer than 8 Å and separated by more than four residues in sequence — i.e. tertiary, not local, contacts), and the bounding-box dimensions. Together they distinguish compact globular folds from extended fibres or disordered chains.

Q: How confident is the AlphaFold model at each residue?
A: For AlphaFold models, the B-factor field carries pLDDT — the model's own estimate of local accuracy on a 0–100 scale. Regions with pLDDT<50 should be treated as essentially unmodeled; they often correspond to intrinsically disordered segments.

Q: What family and function is it annotated with?
A: Functional annotations link the protein to curated databases. InterPro entries identify conserved domains and families by matching the sequence against member-database signatures (Pfam, PROSITE, CDD, …). Gene Ontology (GO) terms describe molecular function, biological process, and cellular component in a controlled vocabulary. CATH places the structure in a hierarchical fold classification (Class/Architecture/Topology/Homologous-superfamily). The organism is the source species.

Q: What known structures does this most resemble?
A: Nearest PDB neighbors are the top structural matches found by Foldseek when searching this structure against the entire Protein Data Bank. Each hit reports a TM-score (0 to 1; >0.5 almost always implies the same fold) and an E-value. These are *structural* homologs — they may share no detectable sequence similarity.

Q: Which residues are buried vs exposed?
A: Solvent-accessible surface area (SASA) is the area in Å² traced out by the centre of a 1.4 Å probe sphere (a water molecule) rolled over the protein's van der Waals surface (Shrake–Rupley / Lee–Richards construction). Buried residues have near-zero SASA; fully exposed residues can exceed 200 Å². The total SASA scales roughly with the number of surface residues.

Q: What are the backbone torsion angles?
A: φ (phi) and ψ (psi) are the two rotatable backbone dihedrals per residue: φ is the C(i-1)–N–Cα–C torsion, ψ is the N–Cα–C–N(i+1) torsion, both in degrees on (−180°, 180°]. α-helical residues cluster near (−60°, −45°); β-strand residues near (−120°, +130°). A Ramachandran plot is simply a scatter of (φ, ψ) for every residue.

Q: Are the domains correctly placed relative to each other?
A: Predicted aligned error is AlphaFold's pairwise confidence. Unlike pLDDT (per-residue), PAE is per-residue-pair and captures whether two parts of the structure are correctly placed relative to each other. Units are ångströms of expected positional error.

Q: What if only a Cα trace is available?
A: P-SEA three-state annotation labels each residue as helix, strand, or coil based purely on the geometry of the Cα trace. It serves as a fallback when the full backbone (and thus DSSP) is unavailable.

Q: What is the amino-acid chain?
A: This is the polypeptide sequence — one letter per residue, N-terminus first. Length ranges from a few dozen residues for small domains to over a thousand for large multi-domain proteins.

Q: What do the rendered images show?
A: The six renders are orthographic views along the three Cartesian axes in both directions. Representation (cartoon, sticks, or surface) and color scheme (sequence-rainbow or by-chain) vary across proteins so the training set covers all the common visualization conventions.

Q: What do the diagnostic plots show?
A: Plot images: a contact map (which residues are close in 3D, as an N×N binary image), a Ramachandran scatter (backbone torsion angles, revealing secondary-structure composition at a glance), and — for AlphaFold structures — a PAE heatmap (pairwise prediction confidence).

Q: How mobile is each atom in the crystal?
A: B-factor (Debye–Waller factor) reflects atomic displacement in the crystal lattice. It is an experimental observable (units Å²), not a prediction; low values mean the atom is pinned down, high values mean it moves or is heterogeneous across the crystal.

Q: Where is each backbone atom in 3D?
A: The mmCIF table is the protein's shape written out atom by atom. For each backbone N, Cα, C, and carbonyl O, it records an (x, y, z) coordinate triple in Å plus the residue type, chain letter, and residue number.